Protein AF-A0ABD6F3B5-F1 (afdb_monomer_lite)

Organism: NCBI:txid75299

pLDDT: mean 78.04, std 16.84, range [32.56, 97.44]

InterPro domains:
  IPR002293 Amino acid/polyamine transporter I [PF13520] (12-132)
  IPR050598 Cellular Amino Acid Transporter [PTHR11785] (5-144)

Radius of gyration: 21.54 Å; chains: 1; bounding box: 72×37×55 Å

Secondary structure (DSSP, 8-state):
-------------HHHHHHHHHHHH--THHHHHHHHHHHHH--HHHHHHHHHHHHHHHHHHHHHHHHHHHH---TTTHHHHHHHTT-HHHHHHHHHHIIIIIHHHHHHHHHHHHHHHHHHHTT---S-HHHHHHHHHHHHHHHHHHHHHHHHHHHTT-

Foldseek 3Di:
DDDDPPPPPPDQDPVRVVVVVVVVVDDPCVVVVLVVLCVVVVDPVVSVVVVVVVVVVVVVVVVVQVVVCVVQVDPDRPLSVCVVVVVVVVSVVVVCCCVPPVVLVVLLVVQLVVLVVVCVVVVPPDPDPVVSVVVSVVSSVVSSVVVVVVVVVVVVVD

Sequence (158 aa):
MGEQKTVKNNKIGVLGAVSYIIGNIIGSGIFIAPTSVLIQTNSIGLSLVVWIVAGMIATLGSFCYVELGTSIRASGADFAYLCYVKAYPVAFAFMCVGCALQYPATVAIHSQTFSEYIFKGFDIELESETAQYFAKKLLGFSLIRKHLFAEHSFVVQL

Structure (mmCIF, N/CA/C/O backbone):
data_AF-A0ABD6F3B5-F1
#
_entry.id   AF-A0ABD6F3B5-F1
#
loop_
_atom_site.group_PDB
_atom_site.id
_atom_site.type_symbol
_atom_site.label_atom_id
_atom_site.label_alt_id
_atom_site.label_comp_id
_atom_site.label_asym_id
_atom_site.label_entity_id
_atom_site.label_seq_id
_atom_site.pdbx_PDB_ins_code
_atom_site.Cartn_x
_atom_site.Cartn_y
_atom_site.Cartn_z
_atom_site.occupancy
_atom_site.B_iso_or_equiv
_atom_site.auth_seq_id
_atom_site.auth_comp_id
_atom_site.auth_asym_id
_atom_site.auth_atom_id
_atom_site.pdbx_PDB_model_num
ATOM 1 N N . MET A 1 1 ? 49.173 -6.302 -0.505 1.00 36.38 1 MET A N 1
ATOM 2 C CA . MET A 1 1 ? 48.715 -6.142 -1.900 1.00 36.38 1 MET A CA 1
ATOM 3 C C . MET A 1 1 ? 47.375 -6.863 -2.038 1.00 36.38 1 MET A C 1
ATOM 5 O O . MET A 1 1 ? 47.374 -8.076 -2.146 1.00 36.38 1 MET A O 1
ATOM 9 N N . GLY A 1 2 ? 46.271 -6.113 -1.927 1.00 37.44 2 GLY A N 1
ATOM 10 C CA . GLY A 1 2 ? 44.912 -6.464 -2.376 1.00 37.44 2 GLY A CA 1
ATOM 11 C C . GLY A 1 2 ? 44.210 -7.687 -1.772 1.00 37.44 2 GLY A C 1
ATOM 12 O O . GLY A 1 2 ? 44.293 -8.774 -2.333 1.00 37.44 2 GLY A O 1
ATOM 13 N N . GLU A 1 3 ? 43.402 -7.482 -0.726 1.00 37.84 3 GLU A N 1
ATOM 14 C CA . GLU A 1 3 ? 42.262 -8.362 -0.434 1.00 37.84 3 GLU A CA 1
ATOM 15 C C . GLU A 1 3 ? 41.317 -8.409 -1.649 1.00 37.84 3 GLU A C 1
ATOM 17 O O . GLU A 1 3 ? 40.697 -7.411 -2.023 1.00 37.84 3 GLU A O 1
ATOM 22 N N . GLN A 1 4 ? 41.196 -9.579 -2.273 1.00 43.12 4 GLN A N 1
ATOM 23 C CA . GLN A 1 4 ? 40.142 -9.875 -3.239 1.00 43.12 4 GLN A CA 1
ATOM 24 C C . GLN A 1 4 ? 38.809 -9.995 -2.486 1.00 43.12 4 GLN A C 1
ATOM 26 O O . GLN A 1 4 ? 38.483 -11.053 -1.948 1.00 43.12 4 GLN A O 1
ATOM 31 N N . LYS A 1 5 ? 38.017 -8.915 -2.451 1.00 43.25 5 LYS A N 1
ATOM 32 C CA . LYS A 1 5 ? 36.592 -8.986 -2.096 1.00 43.25 5 LYS A CA 1
ATOM 33 C C . LYS A 1 5 ? 35.876 -9.847 -3.139 1.00 43.25 5 LYS A C 1
ATOM 35 O O . LYS A 1 5 ? 35.464 -9.354 -4.186 1.00 43.25 5 LYS A O 1
ATOM 40 N N . THR A 1 6 ? 35.707 -11.134 -2.851 1.00 43.59 6 THR A N 1
ATOM 41 C CA . THR A 1 6 ? 34.781 -12.016 -3.567 1.00 43.59 6 THR A CA 1
ATOM 42 C C . THR A 1 6 ? 33.385 -11.399 -3.543 1.00 43.59 6 THR A C 1
ATOM 44 O O . THR A 1 6 ? 32.708 -11.410 -2.513 1.00 43.59 6 THR A O 1
ATOM 47 N N . VAL A 1 7 ? 32.945 -10.850 -4.676 1.00 51.94 7 VAL A N 1
ATOM 48 C CA . VAL A 1 7 ? 31.562 -10.417 -4.890 1.00 51.94 7 VAL A CA 1
ATOM 49 C C . VAL A 1 7 ? 30.696 -11.676 -4.896 1.00 51.94 7 VAL A C 1
ATOM 51 O O . VAL A 1 7 ? 30.584 -12.378 -5.900 1.00 51.94 7 VAL A O 1
ATOM 54 N N . LYS A 1 8 ? 30.132 -12.012 -3.733 1.00 47.31 8 LYS A N 1
ATOM 55 C CA . LYS A 1 8 ? 29.161 -13.096 -3.582 1.00 47.31 8 LYS A CA 1
ATOM 56 C C . LYS A 1 8 ? 27.986 -12.788 -4.509 1.00 47.31 8 LYS A C 1
ATOM 58 O O . LYS A 1 8 ? 27.374 -11.727 -4.410 1.00 47.31 8 LYS A O 1
ATOM 63 N N . ASN A 1 9 ? 27.708 -13.691 -5.445 1.00 55.81 9 ASN A N 1
ATOM 64 C CA . ASN A 1 9 ? 26.598 -13.566 -6.382 1.00 55.81 9 ASN A CA 1
ATOM 65 C C . ASN A 1 9 ? 25.295 -13.712 -5.576 1.00 55.81 9 ASN A C 1
ATOM 67 O O . ASN A 1 9 ? 24.823 -14.825 -5.347 1.00 55.81 9 ASN A O 1
ATOM 71 N N . ASN A 1 10 ? 24.783 -12.600 -5.043 1.00 60.16 10 ASN A N 1
ATOM 72 C CA . ASN A 1 10 ? 23.623 -12.549 -4.153 1.00 60.16 10 ASN A CA 1
ATOM 73 C C . ASN A 1 10 ? 22.335 -12.769 -4.960 1.00 60.16 10 ASN A C 1
ATOM 75 O O . ASN A 1 10 ? 21.515 -11.870 -5.122 1.00 60.16 10 ASN A O 1
ATOM 79 N N . LYS A 1 11 ? 22.172 -13.968 -5.521 1.00 72.12 11 LYS A N 1
ATOM 80 C CA . LYS A 1 11 ? 20.932 -14.385 -6.169 1.00 72.12 11 LYS A CA 1
ATOM 81 C C . LYS A 1 11 ? 19.948 -14.766 -5.074 1.00 72.12 11 LYS A C 1
ATOM 83 O O . LYS A 1 11 ? 20.154 -15.748 -4.364 1.00 72.12 11 LYS A O 1
ATOM 88 N N . ILE A 1 12 ? 18.895 -13.970 -4.924 1.00 80.88 12 ILE A N 1
ATOM 89 C CA . ILE A 1 12 ? 17.759 -14.327 -4.079 1.00 80.88 12 ILE A CA 1
ATOM 90 C C . ILE A 1 12 ? 17.140 -15.617 -4.644 1.00 80.88 12 ILE A C 1
ATOM 92 O O . ILE A 1 12 ? 16.861 -15.717 -5.839 1.00 80.88 12 ILE A O 1
ATOM 96 N N . GLY A 1 13 ? 16.986 -16.637 -3.798 1.00 88.50 13 GLY A N 1
ATOM 97 C CA . GLY A 1 13 ? 16.270 -17.859 -4.167 1.00 88.50 13 GLY A CA 1
ATOM 98 C C . GLY A 1 13 ? 14.763 -17.606 -4.256 1.00 88.50 13 GLY A C 1
ATOM 99 O O . GLY A 1 13 ? 14.263 -16.662 -3.648 1.00 88.50 13 GLY A O 1
ATOM 100 N N . VAL A 1 14 ? 14.023 -18.473 -4.955 1.00 89.44 14 VAL A N 1
ATOM 101 C CA . VAL A 1 14 ? 12.562 -18.329 -5.146 1.00 89.44 14 VAL A CA 1
ATOM 102 C C . VAL A 1 14 ? 11.825 -18.186 -3.810 1.00 89.44 14 VAL A C 1
ATOM 104 O O . VAL A 1 14 ? 11.008 -17.287 -3.653 1.00 89.44 14 VAL A O 1
ATOM 107 N N . LEU A 1 15 ? 12.179 -19.000 -2.811 1.00 91.56 15 LEU A N 1
ATOM 108 C CA . LEU A 1 15 ? 11.591 -18.911 -1.468 1.00 91.56 15 LEU A CA 1
ATOM 109 C C . LEU A 1 15 ? 11.894 -17.572 -0.775 1.00 91.56 15 LEU A C 1
ATOM 111 O O . LEU A 1 15 ? 11.021 -17.006 -0.121 1.00 91.56 15 LEU A O 1
ATOM 115 N N . GLY A 1 16 ? 13.105 -17.037 -0.958 1.00 91.62 16 GLY A N 1
ATOM 116 C CA . GLY A 1 16 ? 13.485 -15.726 -0.429 1.00 91.62 16 GLY A CA 1
ATOM 117 C C . GLY A 1 16 ? 12.720 -14.586 -1.104 1.00 91.62 16 GLY A C 1
ATOM 118 O O . GLY A 1 16 ? 12.244 -13.684 -0.421 1.00 91.62 16 GLY A O 1
ATOM 119 N N . ALA A 1 17 ? 12.538 -14.658 -2.426 1.00 89.75 17 ALA A N 1
ATOM 120 C CA . ALA A 1 17 ? 11.759 -13.681 -3.187 1.00 89.75 17 ALA A CA 1
ATOM 121 C C . ALA A 1 17 ? 10.288 -13.672 -2.751 1.00 89.75 17 ALA A C 1
ATOM 123 O O . ALA A 1 17 ? 9.728 -12.611 -2.489 1.00 89.75 17 ALA A O 1
ATOM 124 N N . VAL A 1 18 ? 9.677 -14.853 -2.625 1.00 92.50 18 VAL A N 1
ATOM 125 C CA . VAL A 1 18 ? 8.276 -14.996 -2.204 1.00 92.50 18 VAL A CA 1
ATOM 126 C C . VAL A 1 18 ? 8.081 -14.457 -0.788 1.00 92.50 18 VAL A C 1
ATOM 128 O O . VAL A 1 18 ? 7.191 -13.640 -0.569 1.00 92.50 18 VAL A O 1
ATOM 131 N N . SER A 1 19 ? 8.943 -14.837 0.160 1.00 93.44 19 SER A N 1
ATOM 132 C CA . SER A 1 19 ? 8.863 -14.326 1.533 1.00 93.44 19 SER A CA 1
ATOM 133 C C . SER A 1 19 ? 9.034 -12.807 1.601 1.00 93.44 19 SER A C 1
ATOM 135 O O . SER A 1 19 ? 8.356 -12.158 2.394 1.00 93.44 19 SER A O 1
ATOM 137 N N . TYR A 1 20 ? 9.919 -12.237 0.780 1.00 91.88 20 TYR A N 1
ATOM 138 C CA . TYR A 1 20 ? 10.111 -10.792 0.706 1.00 91.88 20 TYR A CA 1
ATOM 139 C C . TYR A 1 20 ? 8.852 -10.086 0.195 1.00 91.88 20 TYR A C 1
ATOM 141 O O . TYR A 1 20 ? 8.396 -9.126 0.810 1.00 91.88 20 TYR A O 1
ATOM 149 N N . ILE A 1 21 ? 8.244 -10.579 -0.887 1.00 92.06 21 ILE A N 1
ATOM 150 C CA . ILE A 1 21 ? 7.016 -9.994 -1.442 1.00 92.06 21 ILE A CA 1
ATOM 151 C C . ILE A 1 21 ? 5.868 -10.086 -0.429 1.00 92.06 21 ILE A C 1
ATOM 153 O O . ILE A 1 21 ? 5.201 -9.085 -0.180 1.00 92.06 21 ILE A O 1
ATOM 157 N N . ILE A 1 22 ? 5.681 -11.241 0.218 1.00 92.62 22 ILE A N 1
ATOM 158 C CA . ILE A 1 22 ? 4.646 -11.427 1.249 1.00 92.62 22 ILE A CA 1
ATOM 159 C C . ILE A 1 22 ? 4.840 -10.432 2.402 1.00 92.62 22 ILE A C 1
ATOM 161 O O . ILE A 1 22 ? 3.872 -9.811 2.838 1.00 92.62 22 ILE A O 1
ATOM 165 N N . GLY A 1 23 ? 6.081 -10.230 2.854 1.00 91.00 23 GLY A N 1
ATOM 166 C CA . GLY A 1 23 ? 6.400 -9.266 3.909 1.00 91.00 23 GLY A CA 1
ATOM 167 C C . GLY A 1 23 ? 6.144 -7.805 3.525 1.00 91.00 23 GLY A C 1
ATOM 168 O O . GLY A 1 23 ? 5.833 -7.005 4.398 1.00 91.00 23 GLY A O 1
ATOM 169 N N . ASN A 1 24 ? 6.233 -7.455 2.238 1.00 88.56 24 ASN A N 1
ATOM 170 C CA . ASN A 1 24 ? 5.900 -6.109 1.758 1.00 88.56 24 ASN A CA 1
ATOM 171 C C . ASN A 1 24 ? 4.389 -5.906 1.557 1.00 88.56 24 ASN A C 1
ATOM 173 O O . ASN A 1 24 ? 3.902 -4.789 1.707 1.00 88.56 24 ASN A O 1
ATOM 177 N N . ILE A 1 25 ? 3.641 -6.961 1.215 1.00 91.19 25 ILE A N 1
ATOM 178 C CA . ILE A 1 25 ? 2.184 -6.886 1.014 1.00 91.19 25 ILE A CA 1
ATOM 179 C C . ILE A 1 25 ? 1.441 -6.842 2.357 1.00 91.19 25 ILE A C 1
ATOM 181 O O . ILE A 1 25 ? 0.474 -6.092 2.507 1.00 91.19 25 ILE A O 1
ATOM 185 N N . ILE A 1 26 ? 1.863 -7.645 3.340 1.00 90.62 26 ILE A N 1
ATOM 186 C CA . ILE A 1 26 ? 1.203 -7.705 4.650 1.00 90.62 26 ILE A CA 1
ATOM 187 C C . ILE A 1 26 ? 1.664 -6.522 5.513 1.00 90.62 26 ILE A C 1
ATOM 189 O O . ILE A 1 26 ? 2.740 -6.547 6.103 1.00 90.62 26 ILE A O 1
ATOM 193 N N . GLY A 1 27 ? 0.819 -5.491 5.608 1.00 85.00 27 GLY A N 1
ATOM 194 C CA . GLY A 1 27 ? 1.051 -4.297 6.431 1.00 85.00 27 GLY A CA 1
ATOM 195 C C . GLY A 1 27 ? -0.038 -4.037 7.480 1.00 85.00 27 GLY A C 1
ATOM 196 O O . GLY A 1 27 ? -0.930 -4.854 7.711 1.00 85.00 27 GLY A O 1
ATOM 197 N N . SER A 1 28 ? -0.017 -2.848 8.094 1.00 80.56 28 SER A N 1
ATOM 198 C CA . SER A 1 28 ? -0.979 -2.462 9.146 1.00 80.56 28 SER A CA 1
ATOM 199 C C . SER A 1 28 ? -2.427 -2.304 8.656 1.00 80.56 28 SER A C 1
ATOM 201 O O . SER A 1 28 ? -3.341 -2.158 9.466 1.00 80.56 28 SER A O 1
ATOM 203 N N . GLY A 1 29 ? -2.653 -2.323 7.338 1.00 82.50 29 GLY A N 1
ATOM 204 C CA . GLY A 1 29 ? -3.977 -2.178 6.734 1.00 82.50 29 GLY A CA 1
ATOM 205 C C . GLY A 1 29 ? -4.960 -3.278 7.145 1.00 82.50 29 GLY A C 1
ATOM 206 O O . GLY A 1 29 ? -6.157 -3.013 7.215 1.00 82.50 29 GLY A O 1
ATOM 207 N N . ILE A 1 30 ? -4.473 -4.474 7.506 1.00 89.56 30 ILE A N 1
ATOM 208 C CA . ILE A 1 30 ? -5.329 -5.590 7.939 1.00 89.56 30 ILE A CA 1
ATOM 209 C C . ILE A 1 30 ? -6.075 -5.308 9.248 1.00 89.56 30 ILE A C 1
ATOM 211 O O . ILE A 1 30 ? -7.126 -5.888 9.488 1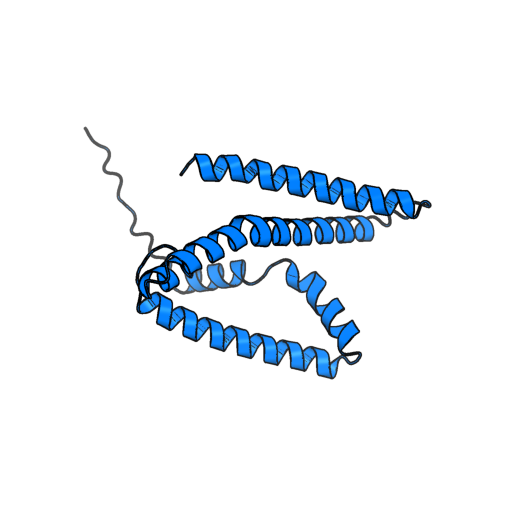.00 89.56 30 ILE A O 1
ATOM 215 N N . PHE A 1 31 ? -5.574 -4.396 10.082 1.00 86.56 31 PHE A N 1
ATOM 216 C CA . PHE A 1 31 ? -6.229 -4.044 11.341 1.00 86.56 31 PHE A CA 1
ATOM 217 C C . PHE A 1 31 ? -7.359 -3.020 11.144 1.00 86.56 31 PHE A C 1
ATOM 219 O O . PHE A 1 31 ? -8.348 -3.035 11.875 1.00 86.56 31 PHE A O 1
ATOM 226 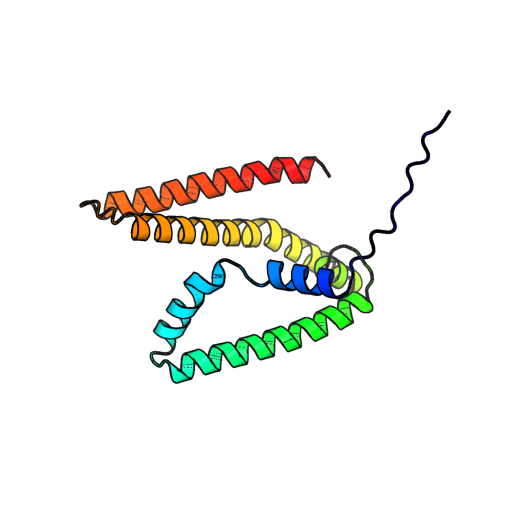N N . ILE A 1 32 ? -7.249 -2.171 10.117 1.00 85.75 32 ILE A N 1
ATOM 227 C CA . ILE A 1 32 ? -8.198 -1.083 9.840 1.00 85.75 32 ILE A CA 1
ATOM 228 C C . ILE A 1 32 ? -9.285 -1.542 8.857 1.00 85.75 32 ILE A C 1
ATOM 230 O O . ILE A 1 32 ? -10.477 -1.339 9.090 1.00 85.75 32 ILE A O 1
ATOM 234 N N . ALA A 1 33 ? -8.876 -2.177 7.754 1.00 87.31 33 ALA A N 1
ATOM 235 C CA . ALA A 1 33 ? -9.730 -2.454 6.603 1.00 87.31 33 ALA A CA 1
ATOM 236 C C . ALA A 1 33 ? -10.967 -3.327 6.906 1.00 87.31 33 ALA A C 1
ATOM 238 O O . ALA A 1 33 ? -12.038 -3.000 6.389 1.00 87.31 33 ALA A O 1
ATOM 239 N N . PRO A 1 34 ? -10.906 -4.386 7.745 1.00 88.12 34 PRO A N 1
ATOM 240 C CA . PRO A 1 34 ? -12.075 -5.225 8.019 1.00 88.12 34 PRO A CA 1
ATOM 241 C C . PRO A 1 34 ? -13.229 -4.454 8.664 1.00 88.12 34 PRO A C 1
ATOM 243 O O . PRO A 1 34 ? -14.382 -4.640 8.278 1.00 88.12 34 PRO A O 1
ATOM 246 N N . THR A 1 35 ? -12.917 -3.547 9.596 1.00 88.19 35 THR A N 1
ATOM 247 C CA . THR A 1 35 ? -13.911 -2.705 10.274 1.00 88.19 35 THR A CA 1
ATOM 248 C C . THR A 1 35 ? -14.610 -1.788 9.272 1.00 88.19 35 THR A C 1
ATOM 250 O O . THR A 1 35 ? -15.837 -1.730 9.235 1.00 88.19 35 THR A O 1
ATOM 253 N N . SER A 1 36 ? -13.845 -1.128 8.398 1.00 87.56 36 SER A N 1
ATOM 254 C CA . SER A 1 36 ? -14.390 -0.230 7.373 1.00 87.56 36 SER A CA 1
ATOM 255 C C . SER A 1 36 ? -15.262 -0.956 6.344 1.00 87.56 36 SER A C 1
ATOM 257 O O . SER A 1 36 ? -16.297 -0.430 5.935 1.00 87.56 36 SER A O 1
ATOM 259 N N . VAL A 1 37 ? -14.881 -2.168 5.927 1.00 92.00 37 VAL A N 1
ATOM 260 C CA . VAL A 1 37 ? -15.684 -2.972 4.990 1.00 92.00 37 VAL A CA 1
ATOM 261 C C . VAL A 1 37 ? -16.969 -3.456 5.662 1.00 92.00 37 VAL A C 1
ATOM 263 O O . VAL A 1 37 ? -18.041 -3.367 5.065 1.00 92.00 37 VAL A O 1
ATOM 266 N N . LEU A 1 38 ? -16.903 -3.923 6.911 1.00 91.44 38 LEU A N 1
ATOM 267 C CA . LEU A 1 38 ? -18.080 -4.422 7.621 1.00 91.44 38 LEU A CA 1
ATOM 268 C C . LEU A 1 38 ? -19.130 -3.324 7.845 1.00 91.44 38 LEU A C 1
ATOM 270 O O . LEU A 1 38 ? -20.309 -3.570 7.605 1.00 91.44 38 LEU A O 1
ATOM 274 N N . ILE A 1 39 ? -18.705 -2.113 8.223 1.00 91.38 39 ILE A N 1
ATOM 275 C CA . ILE A 1 39 ? -19.604 -0.963 8.433 1.00 91.38 39 ILE A CA 1
ATOM 276 C C . ILE A 1 39 ? -20.342 -0.585 7.143 1.00 91.38 39 ILE A C 1
ATOM 278 O O . ILE A 1 39 ? -21.534 -0.292 7.177 1.00 91.38 39 ILE A O 1
ATOM 282 N N . GLN A 1 40 ? -19.661 -0.614 5.995 1.00 90.75 40 GLN A N 1
ATOM 283 C CA . GLN A 1 40 ? -20.292 -0.270 4.717 1.00 90.75 40 GLN A CA 1
ATOM 284 C C . GLN A 1 40 ? -21.239 -1.362 4.215 1.00 90.75 40 GLN A C 1
ATOM 286 O O . GLN A 1 40 ? -22.273 -1.067 3.622 1.00 90.75 40 GLN A O 1
ATOM 291 N N . THR A 1 41 ? -20.902 -2.627 4.464 1.00 90.00 41 THR A N 1
ATOM 292 C CA . THR A 1 41 ? -21.634 -3.759 3.884 1.00 90.00 41 THR A CA 1
ATOM 293 C C . THR A 1 41 ? -22.757 -4.276 4.791 1.00 90.00 41 THR A C 1
ATOM 295 O O . THR A 1 41 ? -23.651 -4.968 4.313 1.00 90.00 41 THR A O 1
ATOM 298 N N . ASN A 1 42 ? -22.724 -3.964 6.096 1.00 87.94 42 ASN A N 1
ATOM 299 C CA . ASN A 1 42 ? -23.686 -4.378 7.136 1.00 87.94 42 ASN A CA 1
ATOM 300 C C . ASN A 1 42 ? -23.964 -5.898 7.225 1.00 87.94 42 ASN A C 1
ATOM 302 O O . ASN A 1 42 ? -24.860 -6.334 7.942 1.00 87.94 42 ASN A O 1
ATOM 306 N N . SER A 1 43 ? -23.188 -6.724 6.520 1.00 91.69 43 SER A N 1
ATOM 307 C CA . SER A 1 43 ? -23.328 -8.177 6.462 1.00 91.69 43 SER A CA 1
ATOM 308 C C . SER A 1 43 ? -21.958 -8.839 6.354 1.00 91.69 43 SER A C 1
ATOM 310 O O . SER A 1 43 ? -21.123 -8.450 5.534 1.00 91.69 43 SER A O 1
ATOM 312 N N . ILE A 1 44 ? -21.747 -9.874 7.170 1.00 91.44 44 ILE A N 1
ATOM 313 C CA . ILE A 1 44 ? -20.489 -10.631 7.253 1.00 91.44 44 ILE A CA 1
ATOM 314 C C . ILE A 1 44 ? -20.256 -11.454 5.977 1.00 91.44 44 ILE A C 1
ATOM 316 O O . ILE A 1 44 ? -19.127 -11.591 5.516 1.00 91.44 44 ILE A O 1
ATOM 320 N N . GLY A 1 45 ? -21.322 -11.986 5.369 1.00 92.19 45 GLY A N 1
ATOM 321 C CA . GLY A 1 45 ? -21.199 -12.768 4.136 1.00 92.19 45 GLY A CA 1
ATOM 322 C C . GLY A 1 45 ? -20.717 -11.911 2.966 1.00 92.19 45 GLY A C 1
ATOM 323 O O . GLY A 1 45 ? -19.818 -12.305 2.227 1.00 92.19 45 GLY A O 1
ATOM 324 N N . LEU A 1 46 ? -21.267 -10.701 2.836 1.00 91.75 46 LEU A N 1
ATOM 325 C CA . LEU A 1 46 ? -20.879 -9.779 1.772 1.00 91.75 46 LEU A CA 1
ATOM 326 C C . LEU A 1 46 ? -19.472 -9.197 1.988 1.00 91.75 46 LEU A C 1
ATOM 328 O O . LEU A 1 46 ? -18.745 -9.022 1.012 1.00 91.75 46 LEU A O 1
ATOM 332 N N . SER A 1 47 ? -19.043 -8.957 3.234 1.00 92.69 47 SER A N 1
ATOM 333 C CA . SER A 1 47 ? -17.680 -8.471 3.502 1.00 92.69 47 SER A CA 1
ATOM 334 C C . SER A 1 47 ? -16.605 -9.485 3.086 1.00 92.69 47 SER A C 1
ATOM 336 O O . SER A 1 47 ? -15.578 -9.088 2.535 1.00 92.69 47 SER A O 1
ATOM 338 N N . LEU A 1 48 ? -16.853 -10.789 3.259 1.00 92.62 48 LEU A N 1
ATOM 339 C CA . LEU A 1 48 ? -15.957 -11.846 2.772 1.00 92.62 48 LEU A CA 1
ATOM 340 C C . LEU A 1 48 ? -15.884 -11.884 1.241 1.00 92.62 48 LEU A C 1
ATOM 342 O O . LEU A 1 48 ? -14.795 -12.018 0.686 1.00 92.62 48 LEU A O 1
ATOM 346 N N . VAL A 1 49 ? -17.014 -11.711 0.549 1.00 94.75 49 VAL A N 1
ATOM 347 C CA . VAL A 1 49 ? -17.037 -11.648 -0.923 1.00 94.75 49 VAL A CA 1
ATOM 348 C C . VAL A 1 49 ? -16.208 -10.467 -1.432 1.00 94.75 49 VAL A C 1
ATOM 350 O O . VAL A 1 49 ? -15.412 -10.640 -2.352 1.00 94.75 49 VAL A O 1
ATOM 353 N N . VAL A 1 50 ? -16.323 -9.291 -0.803 1.00 94.19 50 VAL A N 1
ATOM 354 C CA . VAL A 1 50 ? -15.518 -8.106 -1.153 1.00 94.19 50 VAL A CA 1
ATOM 355 C C . VAL A 1 50 ? -14.020 -8.391 -1.023 1.00 94.19 50 VAL A C 1
ATOM 357 O O . VAL A 1 50 ? -13.254 -8.025 -1.913 1.00 94.19 50 VAL A O 1
ATOM 360 N N . TRP A 1 51 ? -13.597 -9.093 0.030 1.00 93.31 51 TRP A N 1
ATOM 361 C CA . TRP A 1 51 ? -12.197 -9.490 0.207 1.00 93.31 51 TRP A CA 1
ATOM 362 C C . TRP A 1 51 ? -11.694 -10.422 -0.898 1.00 93.31 51 TRP A C 1
ATOM 364 O O . TRP A 1 51 ? -10.598 -10.217 -1.420 1.00 93.31 51 TRP A O 1
ATOM 374 N N . ILE A 1 52 ? -12.495 -11.415 -1.293 1.00 95.44 52 ILE A N 1
ATOM 375 C CA . ILE A 1 52 ? -12.141 -12.330 -2.386 1.00 95.44 52 ILE A CA 1
ATOM 376 C C . ILE A 1 52 ? -12.034 -11.579 -3.718 1.00 95.44 52 ILE A C 1
ATOM 378 O O . ILE A 1 52 ? -11.068 -11.770 -4.457 1.00 95.44 52 ILE A O 1
ATOM 382 N N . VAL A 1 53 ? -12.982 -10.686 -4.009 1.00 96.19 53 VAL A N 1
ATOM 383 C CA . VAL A 1 53 ? -12.963 -9.867 -5.230 1.00 96.19 53 VAL A CA 1
ATOM 384 C C . VAL A 1 53 ? -11.750 -8.933 -5.243 1.00 96.19 53 VAL A C 1
ATOM 386 O O . VAL A 1 53 ? -11.050 -8.862 -6.252 1.00 96.19 53 VAL A O 1
ATOM 389 N N . ALA A 1 54 ? -11.438 -8.276 -4.124 1.00 93.56 54 ALA A N 1
ATOM 390 C CA . ALA A 1 54 ? -10.254 -7.429 -4.003 1.00 93.56 54 ALA A CA 1
ATOM 391 C C . ALA A 1 54 ? -8.953 -8.220 -4.231 1.00 93.56 54 ALA A C 1
ATOM 393 O O . ALA A 1 54 ? -8.077 -7.762 -4.966 1.00 93.56 54 ALA A O 1
ATOM 394 N N . GLY A 1 55 ? -8.844 -9.432 -3.673 1.00 94.62 55 GLY A N 1
ATOM 395 C CA . GLY A 1 55 ? -7.701 -10.322 -3.901 1.00 94.62 55 GLY A CA 1
ATOM 396 C C . GLY A 1 55 ? -7.557 -10.762 -5.363 1.00 94.62 55 GLY A C 1
ATOM 397 O O . GLY A 1 55 ? -6.444 -10.825 -5.892 1.00 94.62 55 GLY A O 1
ATOM 398 N N . MET A 1 56 ? -8.674 -11.001 -6.052 1.00 97.44 56 MET A N 1
ATOM 399 C CA . MET A 1 56 ? -8.678 -11.339 -7.477 1.00 97.44 56 MET A CA 1
ATOM 400 C C . MET A 1 56 ? -8.197 -10.164 -8.338 1.00 97.44 56 MET A C 1
ATOM 402 O O . MET A 1 56 ? -7.320 -10.345 -9.181 1.00 97.44 56 MET A O 1
ATOM 406 N N . ILE A 1 57 ? -8.702 -8.953 -8.081 1.00 97.00 57 ILE A N 1
ATOM 407 C CA . ILE A 1 57 ? -8.279 -7.730 -8.782 1.00 97.00 57 ILE A CA 1
ATOM 408 C C . ILE A 1 57 ? -6.787 -7.456 -8.547 1.00 97.00 57 ILE A C 1
ATOM 410 O O . ILE A 1 57 ? -6.064 -7.162 -9.497 1.00 97.00 57 ILE A O 1
ATOM 414 N N . ALA A 1 58 ? -6.303 -7.606 -7.310 1.00 95.00 58 ALA A N 1
ATOM 415 C CA . ALA A 1 58 ? -4.889 -7.425 -6.982 1.00 95.00 58 ALA A CA 1
ATOM 416 C C . ALA A 1 58 ? -3.986 -8.427 -7.721 1.00 95.00 58 ALA A C 1
ATOM 418 O O . ALA A 1 58 ? -2.917 -8.057 -8.207 1.00 95.00 58 ALA A O 1
ATOM 419 N N . THR A 1 59 ? -4.433 -9.679 -7.857 1.00 95.31 59 THR A N 1
ATOM 420 C CA . THR A 1 59 ? -3.702 -10.714 -8.601 1.00 95.31 59 THR A CA 1
ATOM 421 C C . THR A 1 59 ? -3.614 -10.362 -10.084 1.00 95.31 59 THR A C 1
ATOM 423 O O . THR A 1 59 ? -2.524 -10.380 -10.650 1.00 95.31 59 THR A O 1
ATOM 426 N N . LEU A 1 60 ? -4.732 -9.974 -10.705 1.00 96.81 60 LEU A N 1
ATOM 427 C CA . LEU A 1 60 ? -4.754 -9.543 -12.106 1.00 96.81 60 LEU A CA 1
ATOM 428 C C . LEU A 1 60 ? -3.846 -8.327 -12.338 1.00 96.81 60 LEU A C 1
ATOM 430 O O . LEU A 1 60 ? -3.050 -8.327 -13.273 1.00 96.81 60 LEU A O 1
ATOM 434 N N . GLY A 1 61 ? -3.893 -7.334 -11.444 1.00 94.44 61 GLY A N 1
ATOM 435 C CA . GLY A 1 61 ? -2.998 -6.177 -11.495 1.00 94.44 61 GLY A CA 1
ATOM 436 C C . GLY A 1 61 ? -1.523 -6.571 -11.396 1.00 94.44 61 GLY A C 1
ATOM 437 O O . GLY A 1 61 ? -0.701 -6.083 -12.170 1.00 94.44 61 GLY A O 1
ATOM 438 N N . SER A 1 62 ? -1.180 -7.504 -10.503 1.00 93.88 62 SER A N 1
ATOM 439 C CA . SER A 1 62 ? 0.192 -8.004 -10.371 1.00 93.88 62 SER A CA 1
ATOM 440 C C . SER A 1 62 ? 0.693 -8.669 -11.655 1.00 93.88 62 SER A C 1
ATOM 442 O O . SER A 1 62 ? 1.832 -8.416 -12.040 1.00 93.88 62 SER A O 1
ATOM 444 N N . PHE A 1 63 ? -0.141 -9.446 -12.352 1.00 95.06 63 PHE A N 1
ATOM 445 C CA . PHE A 1 63 ? 0.225 -10.044 -13.641 1.00 95.06 63 PHE A CA 1
ATOM 446 C C . PHE A 1 63 ? 0.554 -8.975 -14.692 1.00 95.06 63 PHE A C 1
ATOM 448 O O . PHE A 1 63 ? 1.612 -9.052 -15.317 1.00 95.06 63 PHE A O 1
ATOM 455 N N . CYS A 1 64 ? -0.273 -7.933 -14.817 1.00 93.88 64 CYS A N 1
ATOM 456 C CA . CYS A 1 64 ? 0.007 -6.816 -15.725 1.00 93.88 64 CYS A CA 1
ATOM 457 C C . CYS A 1 64 ? 1.327 -6.105 -15.376 1.00 93.88 64 CYS A C 1
ATOM 459 O O . CYS A 1 64 ? 2.119 -5.779 -16.261 1.00 93.88 64 CYS A O 1
ATOM 461 N N . TYR A 1 65 ? 1.605 -5.901 -14.085 1.00 90.94 65 TYR A N 1
ATOM 462 C CA . TYR A 1 65 ? 2.865 -5.306 -13.629 1.00 90.94 65 TYR A CA 1
ATOM 463 C C . TYR A 1 65 ? 4.082 -6.204 -13.887 1.00 90.94 65 TYR A C 1
ATOM 465 O O . TYR A 1 65 ? 5.166 -5.691 -14.167 1.00 90.94 65 TYR A O 1
ATOM 473 N N . VAL A 1 66 ? 3.924 -7.529 -13.829 1.00 92.81 66 VAL A N 1
ATOM 474 C CA . VAL A 1 66 ? 4.982 -8.493 -14.169 1.00 92.81 66 VAL A CA 1
ATOM 475 C C . VAL A 1 66 ? 5.287 -8.467 -15.668 1.00 92.81 66 VAL A C 1
ATOM 477 O O . VAL A 1 66 ? 6.460 -8.434 -16.046 1.00 92.81 66 VAL A O 1
ATOM 480 N N . GLU A 1 67 ? 4.271 -8.429 -16.531 1.00 94.31 67 GLU A N 1
ATOM 481 C CA . GLU A 1 67 ? 4.466 -8.281 -17.982 1.00 94.31 67 GLU A CA 1
ATOM 482 C C . GLU A 1 67 ? 5.194 -6.972 -18.308 1.00 94.31 67 GLU A C 1
ATOM 484 O O . GLU A 1 67 ? 6.187 -6.960 -19.040 1.00 94.31 67 GLU A O 1
ATOM 489 N N . LEU A 1 68 ? 4.774 -5.872 -17.684 1.00 90.25 68 LEU A N 1
ATOM 490 C CA . LEU A 1 68 ? 5.383 -4.567 -17.913 1.00 90.25 68 LEU A CA 1
ATOM 491 C C . LEU A 1 68 ? 6.823 -4.494 -17.376 1.00 90.25 68 LEU A C 1
ATOM 493 O O . LEU A 1 68 ? 7.716 -4.003 -18.069 1.00 90.25 68 LEU A O 1
ATOM 497 N N . GLY A 1 69 ? 7.078 -5.057 -16.191 1.00 88.62 69 GLY A N 1
ATOM 498 C CA . GLY A 1 69 ? 8.405 -5.094 -15.565 1.00 88.62 69 GLY A CA 1
ATOM 499 C C . GLY A 1 69 ? 9.394 -6.051 -16.233 1.00 88.62 69 GLY A C 1
ATOM 500 O O . GLY A 1 69 ? 10.608 -5.865 -16.126 1.00 88.62 69 GLY A O 1
ATOM 501 N N . THR A 1 70 ? 8.904 -7.061 -16.955 1.00 90.44 70 THR A N 1
ATOM 502 C CA . THR A 1 70 ? 9.754 -7.936 -17.778 1.00 90.44 70 THR A CA 1
ATOM 503 C C . THR A 1 70 ? 10.020 -7.348 -19.163 1.00 90.44 70 THR A C 1
ATOM 505 O O . THR A 1 70 ? 11.127 -7.528 -19.675 1.00 90.44 70 THR A O 1
ATOM 508 N N . SER A 1 71 ? 9.069 -6.600 -19.735 1.00 90.44 71 SER A N 1
ATOM 509 C CA . SER A 1 71 ? 9.227 -5.926 -21.029 1.00 90.44 71 SER A CA 1
ATOM 510 C C . SER A 1 71 ? 10.129 -4.691 -20.955 1.00 90.44 71 SER A C 1
ATOM 512 O O . SER A 1 71 ? 10.974 -4.493 -21.827 1.00 90.44 71 SER A O 1
ATOM 514 N N . ILE A 1 72 ? 9.961 -3.838 -19.940 1.00 87.50 72 ILE A N 1
ATOM 515 C CA . ILE A 1 72 ? 10.699 -2.575 -19.802 1.00 87.50 72 ILE A CA 1
ATOM 516 C C . ILE A 1 72 ? 11.636 -2.688 -18.599 1.00 87.50 72 ILE A C 1
ATOM 518 O O . ILE A 1 72 ? 11.272 -2.402 -17.461 1.00 87.50 72 ILE A O 1
ATOM 522 N N . ARG A 1 73 ? 12.887 -3.084 -18.856 1.00 82.44 73 ARG A N 1
ATOM 523 C CA . ARG A 1 73 ? 13.929 -3.207 -17.823 1.00 82.44 73 ARG A CA 1
ATOM 524 C C . ARG A 1 73 ? 14.610 -1.861 -17.548 1.00 82.44 73 ARG A C 1
ATOM 526 O O . ARG A 1 73 ? 15.808 -1.705 -17.773 1.00 82.44 73 ARG A O 1
ATOM 533 N N . ALA A 1 74 ? 13.831 -0.887 -17.089 1.00 82.38 74 ALA A N 1
ATOM 534 C CA . ALA A 1 74 ? 14.311 0.426 -16.666 1.00 82.38 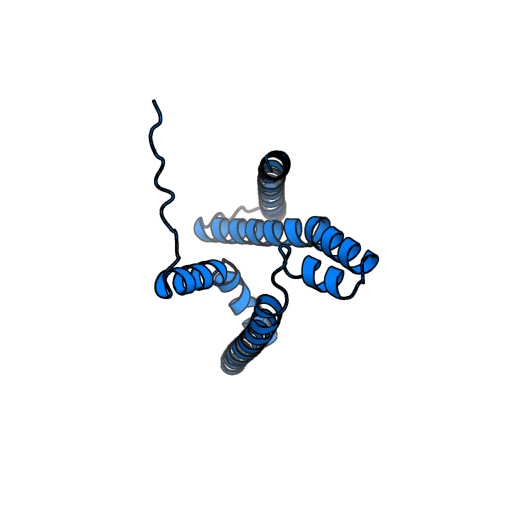74 ALA A CA 1
ATOM 535 C C . ALA A 1 74 ? 14.034 0.648 -15.172 1.00 82.38 74 ALA A C 1
ATOM 537 O O . ALA A 1 74 ? 13.009 0.220 -14.644 1.00 82.38 74 ALA A O 1
ATOM 538 N N . SER A 1 75 ? 14.955 1.321 -14.483 1.00 79.25 75 SER A N 1
ATOM 539 C CA . SER A 1 75 ? 14.788 1.683 -13.073 1.00 79.25 75 SER A CA 1
ATOM 540 C C . SER A 1 75 ? 13.787 2.833 -12.930 1.00 79.25 75 SER A C 1
ATOM 542 O O . SER A 1 75 ? 13.871 3.807 -13.673 1.00 79.25 75 SER A O 1
ATOM 544 N N . GLY A 1 76 ? 12.866 2.737 -11.964 1.00 78.69 76 GLY A N 1
ATOM 545 C CA . GLY A 1 76 ? 11.886 3.796 -11.666 1.00 78.69 76 GLY A CA 1
ATOM 546 C C . GLY A 1 76 ? 10.410 3.381 -11.704 1.00 78.69 76 GLY A C 1
ATOM 547 O O . GLY A 1 76 ? 9.558 4.253 -11.563 1.00 78.69 76 GLY A O 1
ATOM 548 N N . ALA A 1 77 ? 10.106 2.088 -11.880 1.00 82.56 77 ALA A N 1
ATOM 549 C CA . ALA A 1 77 ? 8.742 1.539 -11.870 1.00 82.56 77 ALA A CA 1
ATOM 550 C C . ALA A 1 77 ? 7.774 2.360 -12.750 1.00 82.56 77 ALA A C 1
ATOM 552 O O . ALA A 1 77 ? 8.041 2.550 -13.937 1.00 82.56 77 ALA A O 1
ATOM 553 N N . ASP A 1 78 ? 6.690 2.888 -12.178 1.00 85.62 78 ASP A N 1
ATOM 554 C CA . ASP A 1 78 ? 5.650 3.642 -12.889 1.00 85.62 78 ASP A CA 1
ATOM 555 C C . ASP A 1 78 ? 6.193 4.871 -13.636 1.00 85.62 78 ASP A C 1
ATOM 557 O O . ASP A 1 78 ? 5.775 5.163 -14.760 1.00 85.62 78 ASP A O 1
ATOM 561 N N . PHE A 1 79 ? 7.185 5.563 -13.064 1.00 86.56 79 PHE A N 1
ATOM 562 C CA . PHE A 1 79 ? 7.817 6.719 -13.706 1.00 86.56 79 PHE A CA 1
ATOM 563 C C . PHE A 1 79 ? 8.581 6.319 -14.976 1.00 86.56 79 PHE A C 1
ATOM 565 O O . PHE A 1 79 ? 8.536 7.027 -15.987 1.00 86.56 79 PHE A O 1
ATOM 572 N N . ALA A 1 80 ? 9.254 5.166 -14.950 1.00 86.75 80 ALA A N 1
ATOM 573 C CA . ALA A 1 80 ? 9.986 4.655 -16.104 1.00 86.75 80 ALA A CA 1
ATOM 574 C C . ALA A 1 80 ? 9.032 4.264 -17.245 1.00 86.75 80 ALA A C 1
ATOM 576 O O . ALA A 1 80 ? 9.319 4.545 -18.411 1.00 86.75 80 ALA A O 1
ATOM 577 N N . TYR A 1 81 ? 7.870 3.691 -16.916 1.00 88.81 81 TYR A N 1
ATOM 578 C CA . TYR A 1 81 ? 6.847 3.343 -17.904 1.00 88.81 81 TYR A CA 1
ATOM 579 C C . TYR A 1 81 ? 6.238 4.587 -18.565 1.00 88.81 81 TYR A C 1
ATOM 581 O O . TYR A 1 81 ?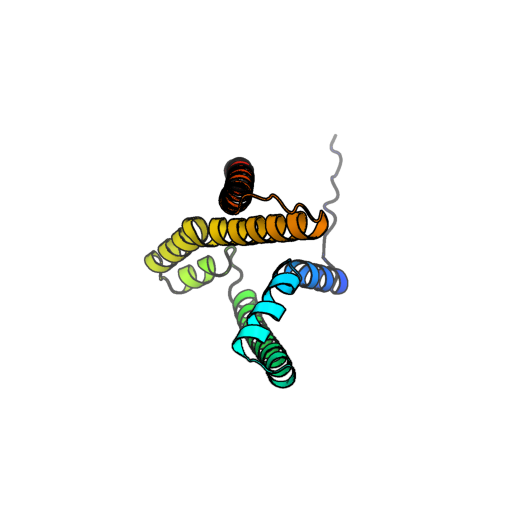 6.102 4.629 -19.787 1.00 88.81 81 TYR A O 1
ATOM 589 N N . LEU A 1 82 ? 5.959 5.645 -17.797 1.00 87.56 82 LEU A N 1
ATOM 590 C CA . LEU A 1 82 ? 5.464 6.917 -18.345 1.00 87.56 82 LEU A CA 1
ATOM 591 C C . LEU A 1 82 ? 6.506 7.618 -19.233 1.00 87.56 82 LEU A C 1
ATOM 593 O O . LEU A 1 82 ? 6.162 8.172 -20.282 1.00 87.56 82 LEU A O 1
ATOM 597 N N . CYS A 1 83 ? 7.786 7.550 -18.860 1.00 86.31 83 CYS A N 1
ATOM 598 C CA . CYS A 1 83 ? 8.881 8.056 -19.687 1.00 86.31 83 CYS A CA 1
ATOM 599 C C . CYS A 1 83 ? 9.031 7.277 -21.005 1.00 86.31 83 CYS A C 1
ATOM 601 O O . CYS A 1 83 ? 9.335 7.883 -22.034 1.00 86.31 83 CYS A O 1
ATOM 603 N N . TYR A 1 84 ? 8.776 5.962 -21.008 1.00 86.56 84 TYR A N 1
ATOM 604 C CA . TYR A 1 84 ? 8.841 5.128 -22.214 1.00 86.56 84 TYR A CA 1
ATOM 605 C C . TYR A 1 84 ? 7.812 5.551 -23.278 1.00 86.56 84 TYR A C 1
ATOM 607 O O . TYR A 1 84 ? 8.125 5.589 -24.467 1.00 86.56 84 TYR A O 1
ATOM 615 N N . VAL A 1 85 ? 6.616 5.975 -22.855 1.00 89.62 85 VAL A N 1
ATOM 616 C CA . VAL A 1 85 ? 5.543 6.471 -23.744 1.00 89.62 85 VAL A CA 1
ATOM 617 C C . VAL A 1 85 ? 5.760 7.946 -24.154 1.00 89.62 85 VAL A C 1
ATOM 619 O O . VAL A 1 85 ? 4.917 8.549 -24.812 1.00 89.62 85 VAL A O 1
ATOM 622 N N . LYS A 1 86 ? 6.910 8.551 -23.807 1.00 85.75 86 LYS A N 1
ATOM 623 C CA . LYS A 1 86 ? 7.256 9.971 -24.046 1.00 85.75 86 LYS A CA 1
ATOM 624 C C . LYS A 1 86 ? 6.294 10.973 -23.391 1.00 85.75 86 LYS A C 1
ATOM 626 O O . LYS A 1 86 ? 6.223 12.132 -23.798 1.00 85.75 86 LYS A O 1
ATOM 631 N N . ALA A 1 87 ? 5.595 10.567 -22.332 1.00 88.19 87 ALA A N 1
ATOM 632 C CA . ALA A 1 87 ? 4.682 11.419 -21.574 1.00 88.19 87 ALA A CA 1
ATOM 633 C C . ALA A 1 87 ? 5.410 12.173 -20.441 1.00 88.19 87 ALA A C 1
ATOM 635 O O . ALA A 1 87 ? 5.008 12.117 -19.280 1.00 88.19 87 ALA A O 1
ATOM 636 N N . TYR A 1 88 ? 6.488 12.895 -20.765 1.00 87.69 88 TYR A N 1
ATOM 637 C CA . TYR A 1 88 ? 7.349 13.574 -19.783 1.00 87.69 88 TYR A CA 1
ATOM 638 C C . TYR A 1 88 ? 6.628 14.508 -18.786 1.00 87.69 88 TYR A C 1
ATOM 640 O O . TYR A 1 88 ? 6.919 14.404 -17.593 1.00 87.69 88 TYR A O 1
ATOM 648 N N . PRO A 1 89 ? 5.676 15.384 -19.188 1.00 89.00 89 PRO A N 1
ATOM 649 C CA . PRO A 1 89 ? 4.996 16.250 -18.220 1.00 89.00 89 PRO A CA 1
ATOM 650 C C . PRO A 1 89 ? 4.084 15.465 -17.267 1.00 89.00 89 PRO A C 1
ATOM 652 O O . PRO A 1 89 ? 3.973 15.811 -16.093 1.00 89.00 89 PRO A O 1
ATOM 655 N N . VAL A 1 90 ? 3.473 14.377 -17.746 1.00 88.94 90 VAL A N 1
ATOM 656 C CA . VAL A 1 90 ? 2.619 13.502 -16.930 1.00 88.94 90 VAL A CA 1
ATOM 657 C C . VAL A 1 90 ? 3.469 12.692 -15.952 1.00 88.94 90 VAL A C 1
ATOM 659 O O . VAL A 1 90 ? 3.112 12.582 -14.784 1.00 88.94 90 VAL A O 1
ATOM 662 N N . ALA A 1 91 ? 4.624 12.189 -16.399 1.00 87.94 91 ALA A N 1
ATOM 663 C CA . ALA A 1 91 ? 5.583 11.487 -15.550 1.00 87.94 91 ALA A CA 1
ATOM 664 C C . ALA A 1 91 ? 6.074 12.375 -14.394 1.00 87.94 91 ALA A C 1
ATOM 666 O O . ALA A 1 91 ? 6.104 11.939 -13.244 1.00 87.94 91 ALA A O 1
ATOM 667 N N . PHE A 1 92 ? 6.404 13.638 -14.685 1.00 88.31 92 PHE A N 1
ATOM 668 C CA . PHE A 1 92 ? 6.812 14.604 -13.665 1.00 88.31 92 PHE A CA 1
ATOM 669 C C . PHE A 1 92 ? 5.680 14.909 -12.678 1.00 88.31 92 PHE A C 1
ATOM 671 O O . PHE A 1 92 ? 5.890 14.841 -11.470 1.00 88.31 92 PHE A O 1
ATOM 678 N N . ALA A 1 93 ? 4.466 15.173 -13.172 1.00 89.81 93 ALA A N 1
ATOM 679 C CA . ALA A 1 93 ? 3.309 15.424 -12.314 1.00 89.81 93 ALA A CA 1
ATOM 680 C C . ALA A 1 93 ? 2.998 14.228 -11.396 1.00 89.81 93 ALA A C 1
ATOM 682 O O . ALA A 1 93 ? 2.752 14.420 -10.206 1.00 89.81 93 ALA A O 1
ATOM 683 N N . PHE A 1 94 ? 3.066 13.000 -11.922 1.00 87.75 94 PHE A N 1
ATOM 684 C CA . PHE A 1 94 ? 2.867 11.776 -11.145 1.00 87.75 94 PHE A CA 1
ATOM 685 C C . PHE A 1 94 ? 3.899 11.643 -10.020 1.00 87.75 94 PHE A C 1
ATOM 687 O O . PHE A 1 94 ? 3.527 11.411 -8.871 1.00 87.75 94 PHE A O 1
ATOM 694 N N . MET A 1 95 ? 5.182 11.867 -10.326 1.00 87.88 95 MET A N 1
ATOM 695 C CA . MET A 1 95 ? 6.247 11.841 -9.321 1.00 87.88 95 MET A CA 1
ATOM 696 C C . MET A 1 95 ? 6.046 12.932 -8.258 1.00 87.88 95 MET A C 1
ATOM 698 O O . MET A 1 95 ? 6.138 12.654 -7.064 1.00 87.88 95 MET A O 1
ATOM 702 N N . CYS A 1 96 ? 5.708 14.159 -8.667 1.00 87.81 96 CYS A N 1
ATOM 703 C CA . CYS A 1 96 ? 5.435 15.255 -7.738 1.00 87.81 96 CYS A CA 1
ATOM 704 C C . CYS A 1 96 ? 4.281 14.933 -6.784 1.00 87.81 96 CYS A C 1
ATOM 706 O O . CYS A 1 96 ? 4.417 15.149 -5.584 1.00 87.81 96 CYS A O 1
ATOM 708 N N . VAL A 1 97 ? 3.167 14.394 -7.285 1.00 89.00 97 VAL A N 1
ATOM 709 C CA . VAL A 1 97 ? 2.023 13.998 -6.447 1.00 89.00 97 VAL A CA 1
ATOM 710 C C . VAL A 1 97 ? 2.392 12.836 -5.524 1.00 89.00 97 VAL A C 1
ATOM 712 O O . VAL A 1 97 ? 2.044 12.859 -4.342 1.00 89.00 97 VAL A O 1
ATOM 715 N N . GLY A 1 98 ? 3.137 11.850 -6.029 1.00 83.38 98 GLY A N 1
ATOM 716 C CA . GLY A 1 98 ? 3.626 10.723 -5.238 1.00 83.38 98 GLY A CA 1
ATOM 717 C C . GLY A 1 98 ? 4.470 11.175 -4.043 1.00 83.38 98 GLY A C 1
ATOM 718 O O . GLY A 1 98 ? 4.185 10.814 -2.901 1.00 83.38 98 GLY A O 1
ATOM 719 N N . CYS A 1 99 ? 5.464 12.028 -4.285 1.00 82.75 99 CYS A N 1
ATOM 720 C CA . CYS A 1 99 ? 6.337 12.531 -3.228 1.00 82.75 99 CYS A CA 1
ATOM 721 C C . CYS A 1 99 ? 5.630 13.524 -2.291 1.00 82.75 99 CYS A C 1
ATOM 723 O O . CYS A 1 99 ? 5.794 13.439 -1.077 1.00 82.75 99 CYS A O 1
ATOM 725 N N . ALA A 1 100 ? 4.851 14.468 -2.829 1.00 83.44 100 ALA A N 1
ATOM 726 C CA . ALA A 1 100 ? 4.297 15.568 -2.038 1.00 83.44 100 ALA A CA 1
ATOM 727 C C . ALA A 1 100 ? 3.016 15.205 -1.275 1.00 83.44 100 ALA A C 1
ATOM 729 O O . ALA A 1 100 ? 2.746 15.806 -0.238 1.00 83.44 100 ALA A O 1
ATOM 730 N N . LEU A 1 101 ? 2.213 14.264 -1.783 1.00 85.00 101 LEU A N 1
ATOM 731 C CA . LEU A 1 101 ? 0.900 13.941 -1.217 1.00 85.00 101 LEU A CA 1
ATOM 732 C C . LEU A 1 101 ? 0.799 12.487 -0.771 1.00 85.00 101 LEU A C 1
ATOM 734 O O . LEU A 1 101 ? 0.407 12.235 0.367 1.00 85.00 101 LEU A O 1
ATOM 738 N N . GLN A 1 102 ? 1.163 11.535 -1.632 1.00 80.19 102 GLN A N 1
ATOM 739 C CA . GLN A 1 102 ? 0.954 10.116 -1.333 1.00 80.19 102 GLN A CA 1
ATOM 740 C C . GLN A 1 102 ? 1.813 9.665 -0.150 1.00 80.19 102 GLN A C 1
ATOM 742 O O . GLN A 1 102 ? 1.297 9.070 0.794 1.00 80.19 102 GLN A O 1
ATOM 747 N N . TYR A 1 103 ? 3.106 9.981 -0.184 1.00 80.50 103 TYR A N 1
ATOM 748 C CA . TYR A 1 103 ? 4.041 9.576 0.858 1.00 80.50 103 TYR A CA 1
ATOM 749 C C . TYR A 1 103 ? 3.682 10.113 2.263 1.00 80.50 103 TYR A C 1
ATOM 751 O O . TYR A 1 103 ? 3.546 9.319 3.195 1.00 80.50 103 TYR A O 1
ATOM 759 N N . PRO A 1 104 ? 3.451 11.425 2.472 1.00 82.88 104 PRO A N 1
ATOM 760 C CA . PRO A 1 104 ? 3.060 11.910 3.795 1.00 82.88 104 PRO A CA 1
ATOM 761 C C . PRO A 1 104 ? 1.678 11.404 4.229 1.00 82.88 104 PRO A C 1
ATOM 763 O O . PRO A 1 104 ? 1.459 11.204 5.425 1.00 82.88 104 PRO A O 1
ATOM 766 N N . ALA A 1 105 ? 0.751 11.168 3.293 1.00 84.12 105 ALA A N 1
ATOM 767 C CA . ALA A 1 105 ? -0.573 10.646 3.617 1.00 84.12 105 ALA A CA 1
ATOM 768 C C . ALA A 1 105 ? -0.515 9.219 4.181 1.00 84.12 105 ALA A C 1
ATOM 770 O O . ALA A 1 105 ? -1.184 8.937 5.176 1.00 84.12 105 ALA A O 1
ATOM 771 N N . THR A 1 106 ? 0.300 8.326 3.607 1.00 82.31 106 THR A N 1
ATOM 772 C CA . THR A 1 106 ? 0.432 6.951 4.120 1.00 82.31 106 THR A CA 1
ATOM 773 C C . THR A 1 106 ? 1.023 6.954 5.525 1.00 82.31 106 THR A C 1
ATOM 775 O O . THR A 1 106 ? 0.439 6.372 6.440 1.00 82.31 106 THR A O 1
ATOM 778 N N . VAL A 1 107 ? 2.115 7.691 5.744 1.00 82.25 107 VAL A N 1
ATOM 779 C CA . VAL A 1 107 ? 2.749 7.840 7.065 1.00 82.25 107 VAL A CA 1
ATOM 780 C C . VAL A 1 107 ? 1.776 8.431 8.091 1.00 82.25 107 VAL A C 1
ATOM 782 O O . VAL A 1 107 ? 1.744 7.985 9.241 1.00 82.25 107 VAL A O 1
ATOM 785 N N . ALA A 1 108 ? 0.944 9.395 7.688 1.00 82.19 108 ALA A N 1
ATOM 786 C CA . ALA A 1 108 ? -0.072 9.981 8.554 1.00 82.19 108 ALA A CA 1
ATOM 787 C C . ALA A 1 108 ? -1.139 8.964 8.980 1.00 82.19 108 ALA A C 1
ATOM 789 O O . ALA A 1 108 ? -1.468 8.897 10.164 1.00 82.19 108 ALA A O 1
ATOM 790 N N . ILE A 1 109 ? -1.634 8.143 8.049 1.00 82.94 109 ILE A N 1
ATOM 791 C CA . ILE A 1 109 ? -2.608 7.084 8.347 1.00 82.94 109 ILE A CA 1
ATOM 792 C C . ILE A 1 109 ? -1.999 6.065 9.315 1.00 82.94 109 ILE A C 1
ATOM 794 O O . ILE A 1 109 ? -2.594 5.785 10.354 1.00 82.94 109 ILE A O 1
ATOM 798 N N . HIS A 1 110 ? -0.789 5.568 9.037 1.00 83.25 110 HIS A N 1
ATOM 799 C CA . HIS A 1 110 ? -0.104 4.612 9.915 1.00 83.25 110 HIS A CA 1
ATOM 800 C C . HIS A 1 110 ? 0.100 5.171 11.331 1.00 83.25 110 HIS A C 1
ATOM 802 O O . HIS A 1 110 ? -0.159 4.478 12.316 1.00 83.25 110 HIS A O 1
ATOM 808 N N . SER A 1 111 ? 0.510 6.437 11.435 1.00 82.50 111 SER A N 1
ATOM 809 C CA . SER A 1 111 ? 0.700 7.142 12.706 1.00 82.50 111 SER A CA 1
ATOM 810 C C . SER A 1 111 ? -0.608 7.301 13.490 1.00 82.50 111 SER A C 1
ATOM 812 O O . SER A 1 111 ? -0.663 7.006 14.687 1.00 82.50 111 SER A O 1
ATOM 814 N N . GLN A 1 112 ? -1.686 7.718 12.819 1.00 80.69 112 GLN A N 1
ATOM 815 C CA . GLN A 1 112 ? -2.986 7.919 13.456 1.00 80.69 112 GLN A CA 1
ATOM 816 C C . GLN A 1 112 ? -3.562 6.600 13.970 1.00 80.69 112 GLN A C 1
ATOM 818 O O . GLN A 1 112 ? -3.976 6.511 15.124 1.00 80.69 112 GLN A O 1
ATOM 823 N N . THR A 1 113 ? -3.492 5.552 13.153 1.00 84.25 113 THR A N 1
ATOM 824 C CA . THR A 1 113 ? -3.911 4.209 13.544 1.00 84.25 113 THR A CA 1
ATOM 825 C C . THR A 1 113 ? -3.104 3.681 14.729 1.00 84.25 113 THR A C 1
ATOM 827 O O . THR A 1 113 ? -3.681 3.147 15.675 1.00 84.25 113 THR A O 1
ATOM 830 N N . PHE A 1 114 ? -1.778 3.851 14.722 1.00 83.06 114 PHE A N 1
ATOM 831 C CA . PHE A 1 114 ? -0.933 3.441 15.845 1.00 83.06 114 PHE A CA 1
ATOM 832 C C . PHE A 1 114 ? -1.351 4.129 17.149 1.00 83.06 114 PHE A C 1
ATOM 834 O O . PHE A 1 114 ? -1.483 3.467 18.179 1.00 83.06 114 PHE A O 1
ATOM 841 N N . SER A 1 115 ? -1.625 5.437 17.102 1.00 80.56 115 SER A N 1
ATOM 842 C CA . SER A 1 115 ? -2.113 6.177 18.266 1.00 80.56 115 SER A CA 1
ATOM 843 C C . SER A 1 115 ? -3.429 5.599 18.791 1.00 80.56 115 SER A C 1
ATOM 845 O O . SER A 1 115 ? -3.535 5.324 19.984 1.00 80.56 115 SER A O 1
ATOM 847 N N . GLU A 1 116 ? -4.409 5.349 17.923 1.00 80.00 116 GLU A N 1
ATOM 848 C CA . GLU A 1 116 ? -5.706 4.796 18.332 1.00 80.00 116 GLU A CA 1
ATOM 849 C C . GLU A 1 116 ? -5.588 3.416 18.986 1.00 80.00 116 GLU A C 1
ATOM 851 O O . GLU A 1 116 ? -6.265 3.157 19.983 1.00 80.00 116 GLU A O 1
ATOM 856 N N . TYR A 1 117 ? -4.708 2.548 18.479 1.00 84.44 117 TYR A N 1
ATOM 857 C CA . TYR A 1 117 ? -4.473 1.238 19.088 1.00 84.44 117 TYR A CA 1
ATOM 858 C C . TYR A 1 117 ? -3.753 1.327 20.437 1.00 84.44 117 TYR A C 1
ATOM 860 O O . TYR A 1 117 ? -4.109 0.581 21.346 1.00 84.44 117 TYR A O 1
ATOM 868 N N . ILE A 1 118 ? -2.802 2.253 20.609 1.00 85.12 118 ILE A N 1
ATOM 869 C CA . ILE A 1 118 ? -2.139 2.481 21.904 1.00 85.12 118 ILE A CA 1
ATOM 870 C C . ILE A 1 118 ? -3.147 2.961 22.955 1.00 85.12 118 ILE A C 1
ATOM 872 O O . ILE A 1 118 ? -3.183 2.413 24.053 1.00 85.12 118 ILE A O 1
ATOM 876 N N . PHE A 1 119 ? -4.002 3.935 22.622 1.00 78.88 119 PHE A N 1
ATOM 877 C CA . PHE A 1 119 ? -5.011 4.440 23.561 1.00 78.88 119 PHE A CA 1
ATOM 878 C C . PHE A 1 119 ? -6.049 3.376 23.937 1.00 78.88 119 PHE A C 1
ATOM 880 O O . PHE A 1 119 ? -6.391 3.266 25.110 1.00 78.88 119 PHE A O 1
ATOM 887 N N . LYS A 1 120 ? -6.499 2.555 22.975 1.00 80.25 120 LYS A N 1
ATOM 888 C CA . LYS A 1 120 ? -7.384 1.410 23.256 1.00 80.25 120 LYS A CA 1
ATOM 889 C C . LYS A 1 120 ? -6.715 0.337 24.119 1.00 80.25 120 LYS A C 1
ATOM 891 O O . LYS A 1 120 ? -7.400 -0.327 24.880 1.00 80.25 120 LYS A O 1
ATOM 896 N N . GLY A 1 121 ? -5.402 0.142 23.991 1.00 83.81 121 GLY A N 1
ATOM 897 C CA . GLY A 1 121 ? -4.669 -0.880 24.744 1.00 83.81 121 GLY A CA 1
ATOM 898 C C . GLY A 1 121 ? -4.424 -0.531 26.214 1.00 83.81 121 GLY A C 1
ATOM 899 O O . GLY A 1 121 ? -4.336 -1.437 27.036 1.00 83.81 121 GLY A O 1
ATOM 900 N N . PHE A 1 122 ? -4.311 0.757 26.549 1.00 81.31 122 PHE A N 1
ATOM 901 C CA . PHE A 1 122 ? -4.032 1.215 27.917 1.00 81.31 122 PHE A CA 1
ATOM 902 C C . PHE A 1 122 ? -5.275 1.672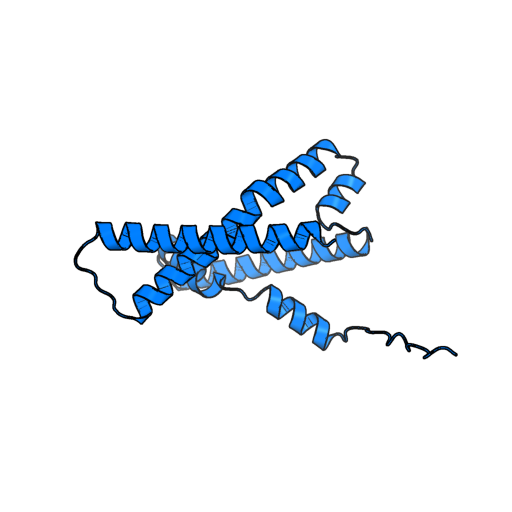 28.698 1.00 81.31 122 PHE A C 1
ATOM 904 O O . PHE A 1 122 ? -5.114 2.124 29.827 1.00 81.31 122 PHE A O 1
ATOM 911 N N . ASP A 1 123 ? -6.479 1.569 28.118 1.00 66.69 123 ASP A N 1
ATOM 912 C CA . ASP A 1 123 ? -7.749 1.980 28.749 1.00 66.69 123 ASP A CA 1
ATOM 913 C C . ASP A 1 123 ? -7.679 3.404 29.348 1.00 66.69 123 ASP A C 1
ATOM 915 O O . ASP A 1 123 ? -8.195 3.706 30.421 1.00 66.69 123 ASP A O 1
ATOM 919 N N . ILE A 1 124 ? -6.949 4.301 28.669 1.00 62.25 124 ILE A N 1
ATOM 920 C CA . ILE A 1 124 ? -6.751 5.686 29.114 1.00 62.25 124 ILE A CA 1
ATOM 921 C C . ILE A 1 124 ? -8.025 6.470 28.778 1.00 62.25 124 ILE A C 1
ATOM 923 O O . ILE A 1 124 ? -8.117 7.165 27.763 1.00 62.25 124 ILE A O 1
ATOM 927 N N . GLU A 1 125 ? -9.032 6.336 29.634 1.00 59.41 125 GLU A N 1
ATOM 928 C CA . GLU A 1 125 ? -10.288 7.076 29.581 1.00 59.41 125 GLU A CA 1
ATOM 929 C C . GLU A 1 125 ? -10.077 8.464 30.216 1.00 59.41 125 GLU A C 1
ATOM 931 O O . GLU A 1 125 ? -10.390 8.730 31.371 1.00 59.41 125 GLU A O 1
ATOM 936 N N . LEU A 1 126 ? -9.433 9.374 29.477 1.00 57.03 126 LEU A N 1
ATOM 937 C CA . LEU A 1 126 ? -9.346 10.780 29.889 1.00 57.03 126 LEU A CA 1
ATOM 938 C C . LEU A 1 126 ? -10.738 11.417 29.788 1.00 57.03 126 LEU A C 1
ATOM 940 O O . LEU A 1 126 ? -11.286 11.487 28.690 1.00 57.03 126 LEU A O 1
ATOM 944 N N . GLU A 1 127 ? -11.238 11.948 30.904 1.00 53.41 127 GLU A N 1
ATOM 945 C CA . GLU A 1 127 ? -12.557 12.584 31.099 1.00 53.41 127 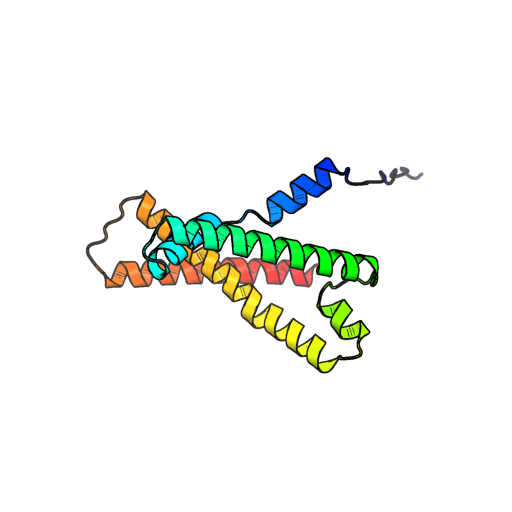GLU A CA 1
ATOM 946 C C . GLU A 1 127 ? -12.839 13.819 30.205 1.00 53.41 127 GLU A C 1
ATOM 948 O O . GLU A 1 127 ? -13.959 14.315 30.139 1.00 53.41 127 GLU A O 1
ATOM 953 N N . SER A 1 128 ? -11.848 14.318 29.456 1.00 52.59 128 SER A N 1
ATOM 954 C CA . SER A 1 128 ? -12.002 15.456 28.539 1.00 52.59 128 SER A CA 1
ATOM 955 C C . SER A 1 128 ? -11.909 15.023 27.072 1.00 52.59 128 SER A C 1
ATOM 957 O O . SER A 1 128 ? -10.822 14.744 26.552 1.00 52.59 128 SER A O 1
ATOM 959 N N . GLU A 1 129 ? -13.054 15.047 26.383 1.00 60.22 129 GLU A N 1
ATOM 960 C CA . GLU A 1 129 ? -13.216 14.744 24.949 1.00 60.22 129 GLU A CA 1
ATOM 961 C C . GLU A 1 129 ? -12.272 15.592 24.064 1.00 60.22 129 GLU A C 1
ATOM 963 O O . GLU A 1 129 ? -11.673 15.110 23.097 1.00 60.22 129 GLU A O 1
ATOM 968 N N . THR A 1 130 ? -12.029 16.846 24.463 1.00 60.75 130 THR A N 1
ATOM 969 C CA . THR A 1 130 ? -11.142 17.792 23.772 1.00 60.75 130 THR A CA 1
ATOM 970 C C . THR A 1 130 ? -9.661 17.440 23.947 1.00 60.75 130 THR A C 1
ATOM 972 O O . THR A 1 130 ? -8.890 17.523 22.988 1.00 60.75 130 THR A O 1
ATOM 975 N N . ALA A 1 131 ? -9.239 17.004 25.141 1.00 57.31 131 ALA A N 1
ATOM 976 C CA . ALA A 1 131 ? -7.844 16.651 25.418 1.00 57.31 131 ALA A CA 1
ATOM 977 C C . ALA A 1 131 ? -7.412 15.379 24.674 1.00 57.31 131 ALA A C 1
ATOM 979 O O . ALA A 1 131 ? -6.297 15.326 24.153 1.00 57.31 131 ALA A O 1
ATOM 980 N N . GLN A 1 132 ? -8.303 14.388 24.544 1.00 58.22 132 GLN A N 1
ATOM 981 C CA . GLN A 1 132 ? -8.032 13.188 23.747 1.00 58.22 132 GLN A CA 1
ATOM 982 C C . GLN A 1 132 ? -7.873 13.503 22.259 1.00 58.22 132 GLN A C 1
ATOM 984 O O . GLN A 1 132 ? -6.969 12.972 21.610 1.00 58.22 132 GLN A O 1
ATOM 989 N N . TYR A 1 133 ? -8.716 14.385 21.717 1.00 62.59 133 TYR A N 1
ATOM 990 C CA . TYR A 1 133 ? -8.633 14.800 20.318 1.00 62.59 133 TYR A CA 1
ATOM 991 C C . TYR A 1 133 ? -7.325 15.550 20.027 1.00 62.59 133 TYR A C 1
ATOM 993 O O . TYR A 1 133 ? -6.627 15.237 19.059 1.00 62.59 133 TYR A O 1
ATOM 1001 N N . PHE A 1 134 ? -6.934 16.486 20.900 1.00 63.31 134 PHE A N 1
ATOM 1002 C CA . PHE A 1 134 ? -5.661 17.196 20.768 1.00 63.31 134 PHE A CA 1
ATOM 1003 C C . PHE A 1 134 ? -4.453 16.284 20.990 1.00 63.31 134 PHE A C 1
ATOM 1005 O O . PHE A 1 134 ? -3.506 16.394 20.221 1.00 63.31 134 PHE A O 1
ATOM 1012 N N . ALA A 1 135 ? -4.479 15.357 21.954 1.00 60.31 135 ALA A N 1
ATOM 1013 C CA . ALA A 1 135 ? -3.381 14.420 22.203 1.00 60.31 135 ALA A CA 1
ATOM 1014 C C . ALA A 1 135 ? -3.161 13.454 21.027 1.00 60.31 135 ALA A C 1
ATOM 1016 O O . ALA A 1 135 ? -2.026 13.296 20.575 1.00 60.31 135 ALA A O 1
ATOM 1017 N N . LYS A 1 136 ? -4.236 12.878 20.468 1.00 58.50 136 LYS A N 1
ATOM 1018 C CA . LYS A 1 136 ? -4.177 12.022 19.267 1.00 58.50 136 LYS A CA 1
ATOM 1019 C C . LYS A 1 136 ? -3.624 12.793 18.064 1.00 58.50 136 LYS A C 1
ATOM 1021 O O . LYS A 1 136 ? -2.753 12.296 17.352 1.00 58.50 136 LYS A O 1
ATOM 1026 N N . LYS A 1 137 ? -4.046 14.050 17.884 1.00 63.09 137 LYS A N 1
ATOM 1027 C CA . LYS A 1 137 ? -3.592 14.913 16.782 1.00 63.09 137 LYS A CA 1
ATOM 1028 C C . LYS A 1 137 ? -2.153 15.426 16.965 1.00 63.09 137 LYS A C 1
ATOM 1030 O O . LYS A 1 137 ? -1.412 15.478 15.988 1.00 63.09 137 LYS A O 1
ATOM 1035 N N . LEU A 1 138 ? -1.722 15.749 18.190 1.00 64.31 138 LEU A N 1
ATOM 1036 C CA . LEU A 1 138 ? -0.351 16.179 18.522 1.00 64.31 138 LEU A CA 1
ATOM 1037 C C . LEU A 1 138 ? 0.658 15.035 18.427 1.00 64.31 138 LEU A C 1
ATOM 1039 O O . LEU A 1 138 ? 1.743 15.235 17.884 1.00 64.31 138 LEU A O 1
ATOM 1043 N N . LEU A 1 139 ? 0.310 13.842 18.917 1.00 64.69 139 LEU A N 1
ATOM 1044 C CA . LEU A 1 139 ? 1.150 12.653 18.758 1.00 64.69 139 LEU A CA 1
ATOM 1045 C C . LEU A 1 139 ? 1.251 12.261 17.283 1.00 64.69 139 LEU A C 1
ATOM 1047 O O . LEU A 1 139 ? 2.362 12.055 16.795 1.00 64.69 139 LEU A O 1
ATOM 1051 N N . GLY A 1 140 ? 0.129 12.282 16.555 1.00 60.69 140 GLY A N 1
ATOM 1052 C CA . GLY A 1 140 ? 0.101 12.088 15.106 1.00 60.69 140 GLY A CA 1
ATOM 1053 C C . GLY A 1 140 ? 1.035 13.055 14.370 1.00 60.69 140 GLY A C 1
ATOM 1054 O O . GLY A 1 140 ? 1.896 12.620 13.606 1.00 60.69 140 GLY A O 1
ATOM 1055 N N . PHE A 1 141 ? 0.940 14.357 14.662 1.00 65.44 141 PHE A N 1
ATOM 1056 C CA . PHE A 1 141 ? 1.765 15.402 14.041 1.00 65.44 141 PHE A CA 1
ATOM 1057 C C . PHE A 1 141 ? 3.250 15.313 14.433 1.00 65.44 141 PHE A C 1
ATOM 1059 O O . PHE A 1 141 ? 4.126 15.548 13.603 1.00 65.44 141 PHE A O 1
ATOM 1066 N N . SER A 1 142 ? 3.554 14.934 15.678 1.00 61.69 142 SER A N 1
ATOM 1067 C CA . SER A 1 142 ? 4.928 14.752 16.165 1.00 61.69 142 SER A CA 1
ATOM 1068 C C . SER A 1 142 ? 5.619 13.559 15.494 1.00 61.69 142 SER A C 1
ATOM 1070 O O . SER A 1 142 ? 6.781 13.659 15.095 1.00 61.69 142 SER A O 1
ATOM 1072 N N . LEU A 1 143 ? 4.890 12.457 15.289 1.00 61.97 143 LEU A N 1
ATOM 1073 C CA . LEU A 1 143 ? 5.381 11.268 14.588 1.00 61.97 143 LEU A CA 1
ATOM 1074 C C . LEU A 1 143 ? 5.546 11.513 13.084 1.00 61.97 143 LEU A C 1
ATOM 1076 O O . LEU A 1 143 ? 6.587 11.158 12.537 1.00 61.97 143 LEU A O 1
ATOM 1080 N N . ILE A 1 144 ? 4.596 12.201 12.439 1.00 65.62 144 ILE A N 1
ATOM 1081 C CA . ILE A 1 144 ? 4.724 12.621 11.032 1.00 65.62 144 ILE A CA 1
ATOM 1082 C C . ILE A 1 144 ? 5.946 13.531 10.866 1.00 65.62 144 ILE A C 1
ATOM 1084 O O . ILE A 1 144 ? 6.759 13.306 9.973 1.00 65.62 144 ILE A O 1
ATOM 1088 N N . ARG A 1 145 ? 6.146 14.506 11.766 1.00 60.38 145 ARG A N 1
ATOM 1089 C CA . ARG A 1 145 ? 7.316 15.396 11.729 1.00 60.38 145 ARG A CA 1
ATOM 1090 C C . ARG A 1 145 ? 8.633 14.646 11.942 1.00 60.38 145 ARG A C 1
ATOM 1092 O O . ARG A 1 145 ? 9.625 14.994 11.311 1.00 60.38 145 ARG A O 1
ATOM 1099 N N . LYS A 1 146 ? 8.659 13.619 12.798 1.00 57.19 146 LYS A N 1
ATOM 1100 C CA . LYS A 1 146 ? 9.844 12.768 13.001 1.00 57.19 146 LYS A CA 1
ATOM 1101 C C . LYS A 1 146 ? 10.143 11.873 11.796 1.00 57.19 146 LYS A C 1
ATOM 1103 O O . LYS A 1 146 ? 11.310 11.732 11.449 1.00 57.19 146 LYS A O 1
ATOM 1108 N N . HIS A 1 147 ? 9.124 11.294 11.163 1.00 57.84 147 HIS A N 1
ATOM 1109 C CA . HIS A 1 147 ? 9.301 10.395 10.021 1.00 57.84 147 HIS A CA 1
ATOM 1110 C C . HIS A 1 147 ? 9.694 11.166 8.750 1.00 57.84 147 HIS A C 1
ATOM 1112 O O . HIS A 1 147 ? 10.653 10.795 8.084 1.00 57.84 147 HIS A O 1
ATOM 1118 N N . LEU A 1 148 ? 9.060 12.319 8.498 1.00 59.41 148 LEU A N 1
ATOM 1119 C CA . LEU A 1 148 ? 9.393 13.199 7.372 1.00 59.41 148 LEU A CA 1
ATOM 1120 C C . LEU A 1 148 ? 10.814 13.791 7.489 1.00 59.41 148 LEU A C 1
ATOM 1122 O O . LEU A 1 148 ? 11.503 13.966 6.488 1.00 59.41 148 LEU A O 1
ATOM 1126 N N . PHE A 1 149 ? 11.282 14.079 8.711 1.00 53.28 149 PHE A N 1
ATOM 1127 C CA . PHE A 1 149 ? 12.644 14.579 8.942 1.00 53.28 149 PHE A CA 1
ATOM 1128 C C . PHE A 1 149 ? 13.713 13.477 8.827 1.00 53.28 149 PHE A C 1
ATOM 1130 O O . PHE A 1 149 ? 14.833 13.755 8.407 1.00 53.28 149 PHE A O 1
ATOM 1137 N N . ALA A 1 150 ? 13.380 12.226 9.162 1.00 53.53 150 ALA A N 1
ATOM 1138 C CA . ALA A 1 150 ? 14.303 11.099 9.018 1.00 53.53 150 ALA A CA 1
ATOM 1139 C C . ALA A 1 150 ? 14.598 10.771 7.543 1.00 53.53 150 ALA A C 1
ATOM 1141 O O . ALA A 1 150 ? 15.724 10.410 7.205 1.00 53.53 150 ALA A O 1
ATOM 1142 N N . GLU A 1 151 ? 13.625 10.957 6.653 1.00 53.06 151 GLU A N 1
ATOM 1143 C CA . GLU A 1 151 ? 13.803 10.689 5.224 1.00 53.06 151 GLU A CA 1
ATOM 1144 C C . GLU A 1 151 ? 14.506 11.793 4.445 1.00 53.06 151 GLU A C 1
ATOM 1146 O O . GLU A 1 151 ? 15.218 11.501 3.483 1.00 53.06 151 GLU A O 1
ATOM 1151 N N . HIS A 1 152 ? 14.405 13.045 4.894 1.00 48.31 152 HIS A N 1
ATOM 1152 C CA . HIS A 1 152 ? 15.208 14.131 4.331 1.00 48.31 152 HIS A CA 1
ATOM 1153 C C . HIS A 1 152 ? 16.720 13.861 4.464 1.00 48.31 152 HIS A C 1
ATOM 1155 O O . HIS A 1 152 ? 17.491 14.293 3.610 1.00 48.31 152 HIS A O 1
ATOM 1161 N N . SER A 1 153 ? 17.145 13.096 5.478 1.00 42.69 153 SER A N 1
ATOM 1162 C CA . SER A 1 153 ? 18.531 12.622 5.610 1.00 42.69 153 SER A CA 1
ATOM 1163 C C . SER A 1 153 ? 18.868 11.439 4.693 1.00 42.69 153 SER A C 1
ATOM 1165 O O . SER A 1 153 ? 20.031 11.279 4.338 1.00 42.69 153 SER A O 1
ATOM 1167 N N . PHE A 1 154 ? 17.891 10.619 4.289 1.00 39.66 154 PHE A N 1
ATOM 1168 C CA . PHE A 1 154 ? 18.107 9.469 3.399 1.00 39.66 154 PHE A CA 1
ATOM 1169 C C . PHE A 1 154 ? 18.181 9.887 1.923 1.00 39.66 154 PHE A C 1
ATOM 1171 O O . PHE A 1 154 ? 19.041 9.408 1.190 1.00 39.66 154 PHE A O 1
ATOM 1178 N N . VAL A 1 155 ? 17.350 10.846 1.500 1.00 45.16 155 VAL A N 1
ATOM 1179 C CA . VAL A 1 155 ? 17.350 11.382 0.124 1.00 45.16 155 VAL A CA 1
ATOM 1180 C C . VAL A 1 155 ? 18.599 12.222 -0.181 1.00 45.16 155 VAL A C 1
ATOM 1182 O O . VAL A 1 155 ? 19.007 12.303 -1.330 1.00 45.16 155 VAL A O 1
ATOM 1185 N N . VAL A 1 156 ? 19.246 12.812 0.830 1.00 40.19 156 VAL A N 1
ATOM 1186 C CA . VAL A 1 156 ? 20.492 13.596 0.667 1.00 40.19 156 VAL A CA 1
ATOM 1187 C C . VAL A 1 156 ? 21.756 12.708 0.680 1.00 40.19 156 VAL A C 1
ATOM 1189 O O . VAL A 1 156 ? 22.859 13.192 0.433 1.00 40.19 156 VAL A O 1
ATOM 1192 N N . GLN A 1 157 ? 21.624 11.406 0.956 1.00 32.56 157 GLN A N 1
ATOM 1193 C CA . GLN A 1 157 ? 22.738 10.444 1.013 1.00 32.56 157 GLN A CA 1
ATOM 1194 C C . GLN A 1 157 ? 22.812 9.493 -0.205 1.00 32.56 157 GLN A C 1
ATOM 1196 O O . GLN A 1 157 ? 23.689 8.628 -0.228 1.00 32.56 157 GLN A O 1
ATOM 1201 N N . LEU A 1 158 ? 21.930 9.649 -1.201 1.00 37.22 158 LEU A N 1
ATOM 1202 C CA . LEU A 1 158 ? 21.971 8.976 -2.512 1.00 37.22 158 LEU A CA 1
ATOM 1203 C C . LEU A 1 158 ? 22.365 9.976 -3.603 1.00 37.22 158 LEU A C 1
ATOM 1205 O O . LEU A 1 158 ? 23.131 9.564 -4.502 1.00 37.22 158 LEU A O 1
#